Protein AF-A0A7D7ZN42-F1 (afdb_monomer_lite)

pLDDT: mean 84.91, std 16.97, range [37.25, 98.69]

Secondary structure (DSSP, 8-state):
------------PPPPP----EEEEETS-HHHHHHHHT-SS--EEEE-TTSTTHHHHHHHHHHTT--EEE---B--SSSPPPPTT-B-TTTTSTT---

Structure (mmCIF, N/CA/C/O backbone):
data_AF-A0A7D7ZN42-F1
#
_entry.id   AF-A0A7D7ZN42-F1
#
loop_
_atom_site.group_PDB
_atom_site.id
_atom_site.type_symbol
_atom_site.label_atom_id
_atom_site.label_alt_id
_atom_site.label_comp_id
_atom_site.label_asym_id
_atom_site.label_entity_id
_atom_site.label_seq_id
_atom_site.pdbx_PDB_ins_code
_atom_site.Cartn_x
_atom_site.Cartn_y
_atom_site.Cartn_z
_atom_site.occupancy
_atom_site.B_iso_or_equiv
_atom_site.auth_seq_id
_atom_site.auth_comp_id
_atom_site.auth_asym_id
_atom_site.auth_atom_id
_atom_site.pdbx_PDB_model_num
ATOM 1 N N . MET A 1 1 ? -54.986 21.956 37.451 1.00 45.19 1 MET A N 1
ATOM 2 C CA . MET A 1 1 ? -53.830 21.059 37.665 1.00 45.19 1 MET A CA 1
ATOM 3 C C . MET A 1 1 ? -53.354 20.588 36.298 1.00 45.19 1 MET A C 1
ATOM 5 O O . MET A 1 1 ? -53.809 19.560 35.823 1.00 45.19 1 MET A O 1
ATOM 9 N N . GLY A 1 2 ? -52.564 21.412 35.603 1.00 46.75 2 GLY A N 1
ATOM 10 C CA . GLY A 1 2 ? -52.025 21.081 34.281 1.00 46.75 2 GLY A CA 1
ATOM 11 C C . GLY A 1 2 ? -50.578 20.628 34.426 1.00 46.75 2 GLY A C 1
ATOM 12 O O . GLY A 1 2 ? -49.764 21.389 34.943 1.00 46.75 2 GLY A O 1
ATOM 13 N N . LEU A 1 3 ? -50.274 19.396 34.018 1.00 52.94 3 LEU A N 1
ATOM 14 C CA . LEU A 1 3 ? -48.903 18.898 33.960 1.00 52.94 3 LEU A CA 1
ATOM 15 C C . LEU A 1 3 ? -48.196 19.517 32.747 1.00 52.94 3 LEU A C 1
ATOM 17 O O . LEU A 1 3 ? -48.547 19.222 31.606 1.00 52.94 3 LEU A O 1
ATOM 21 N N . LEU A 1 4 ? -47.191 20.361 32.991 1.00 52.88 4 LEU A N 1
ATOM 22 C CA . LEU A 1 4 ? -46.209 20.725 31.972 1.00 52.88 4 LEU A CA 1
ATOM 23 C C . LEU A 1 4 ? -45.310 19.509 31.708 1.00 52.88 4 LEU A C 1
ATOM 25 O O . LEU A 1 4 ? -44.592 19.057 32.597 1.00 52.88 4 LEU A O 1
ATOM 29 N N . SER A 1 5 ? -45.341 18.996 30.480 1.00 62.84 5 SER A N 1
ATOM 30 C CA . SER A 1 5 ? -44.396 17.990 29.995 1.00 62.84 5 SER A CA 1
ATOM 31 C C . SER A 1 5 ? -43.066 18.664 29.649 1.00 62.84 5 SER A C 1
ATOM 33 O O . SER A 1 5 ? -43.013 19.472 28.722 1.00 62.84 5 SER A O 1
ATOM 35 N N . LEU A 1 6 ? -41.988 18.330 30.367 1.00 61.12 6 LEU A N 1
ATOM 36 C CA . LEU A 1 6 ? -40.623 18.691 29.972 1.00 61.12 6 LEU A CA 1
ATOM 37 C C . LEU A 1 6 ? -40.238 17.876 28.729 1.00 61.12 6 LEU A C 1
ATOM 39 O O . LEU A 1 6 ? -40.026 16.668 28.815 1.00 61.12 6 LEU A O 1
ATOM 43 N N . ALA A 1 7 ? -40.132 18.530 27.575 1.00 64.62 7 ALA A N 1
ATOM 44 C CA . ALA A 1 7 ? -39.444 17.946 26.430 1.00 64.62 7 ALA A CA 1
ATOM 45 C C . ALA A 1 7 ? -37.926 17.939 26.706 1.00 64.62 7 ALA A C 1
ATOM 47 O O . ALA A 1 7 ? -37.404 18.930 27.229 1.00 64.62 7 ALA A O 1
ATOM 48 N N . PRO A 1 8 ? -37.195 16.863 26.368 1.00 62.78 8 PRO A N 1
ATOM 49 C CA . PRO A 1 8 ? -35.755 16.832 26.554 1.00 62.78 8 PRO A CA 1
ATOM 50 C C . PRO A 1 8 ? -35.093 17.833 25.600 1.00 62.78 8 PRO A C 1
ATOM 52 O O . PRO A 1 8 ? -35.274 17.778 24.380 1.00 62.78 8 PRO A O 1
ATOM 55 N N . LEU A 1 9 ? -34.313 18.750 26.175 1.00 57.91 9 LEU A N 1
ATOM 56 C CA . LEU A 1 9 ? -33.360 19.578 25.447 1.00 57.91 9 LEU A CA 1
ATOM 57 C C . LEU A 1 9 ? -32.297 18.641 24.872 1.00 57.91 9 LEU A C 1
ATOM 59 O O . LEU A 1 9 ? -31.403 18.187 25.584 1.00 57.91 9 LEU A O 1
ATOM 63 N N . HIS A 1 10 ? -32.417 18.323 23.587 1.00 58.66 10 HIS A N 1
ATOM 64 C CA . HIS A 1 10 ? -31.362 17.640 22.855 1.00 58.66 10 HIS A CA 1
ATOM 65 C C . HIS A 1 10 ? -30.214 18.635 22.681 1.00 58.66 10 HIS A C 1
ATOM 67 O O . HIS A 1 10 ? -30.196 19.434 21.745 1.00 58.66 10 HIS A O 1
ATOM 73 N N . GLY A 1 11 ? -29.280 18.629 23.632 1.00 61.19 11 GLY A N 1
ATOM 74 C CA . GLY A 1 11 ? -27.982 19.253 23.435 1.00 61.19 11 GLY A CA 1
ATOM 75 C C . GLY A 1 11 ? -27.324 18.586 22.233 1.00 61.19 11 GLY A C 1
ATOM 76 O O . GLY A 1 11 ? -27.221 17.361 22.192 1.00 61.19 11 GLY A O 1
ATOM 77 N N . PHE A 1 12 ? -26.928 19.378 21.241 1.00 62.41 12 PHE A N 1
ATOM 78 C CA . PHE A 1 12 ? -26.149 18.900 20.106 1.00 62.41 12 PHE A CA 1
ATOM 79 C C . PHE A 1 12 ? -24.790 18.449 20.660 1.00 62.41 12 PHE A C 1
ATOM 81 O O . PHE A 1 12 ? -23.900 19.270 20.887 1.00 62.41 12 PHE A O 1
ATOM 88 N N . ALA A 1 13 ? -24.658 17.164 20.994 1.00 67.06 13 ALA A N 1
ATOM 89 C CA . ALA A 1 13 ? -23.367 16.593 21.333 1.00 67.06 13 ALA A CA 1
ATOM 90 C C . ALA A 1 13 ? -22.502 16.717 20.077 1.00 67.06 13 ALA A C 1
ATOM 92 O O . ALA A 1 13 ? -22.875 16.222 19.017 1.00 67.06 13 ALA A O 1
ATOM 93 N N . ALA A 1 14 ? -21.398 17.457 20.168 1.00 75.69 14 ALA A N 1
ATOM 94 C CA . ALA A 1 14 ? -20.468 17.557 19.058 1.00 75.69 14 ALA A CA 1
ATOM 95 C C . ALA A 1 14 ? -19.941 16.149 18.753 1.00 75.69 14 ALA A C 1
ATOM 97 O O . ALA A 1 14 ? -19.400 15.492 19.645 1.00 75.69 14 ALA A O 1
ATOM 98 N N . GLU A 1 15 ? -20.135 15.690 17.516 1.00 82.69 15 GLU A N 1
ATOM 99 C CA . GLU A 1 15 ? -19.583 14.418 17.056 1.00 82.69 15 GLU A CA 1
ATOM 100 C C . GLU A 1 15 ? -18.070 14.383 17.332 1.00 82.69 15 GLU A C 1
ATOM 102 O O . GLU A 1 15 ? -17.381 15.396 17.141 1.00 82.69 15 GLU A O 1
ATOM 107 N N . PRO A 1 16 ? -17.530 13.249 17.809 1.00 88.12 16 PRO A N 1
ATOM 108 C CA . PRO A 1 16 ? -16.111 13.140 18.102 1.00 88.12 16 PRO A CA 1
ATOM 109 C C . PRO A 1 16 ? -15.280 13.364 16.832 1.00 88.12 16 PRO A C 1
ATOM 111 O O . PRO A 1 16 ? -15.641 12.922 15.742 1.00 88.12 16 PRO A O 1
ATOM 114 N N . ALA A 1 17 ? -14.137 14.039 16.972 1.00 92.69 17 ALA A N 1
ATOM 115 C CA . ALA A 1 17 ? -13.210 14.230 15.862 1.00 92.69 17 ALA A CA 1
ATOM 116 C C . ALA A 1 17 ? -12.671 12.874 15.369 1.00 92.69 17 ALA A C 1
ATOM 118 O O . ALA A 1 17 ? -12.224 12.048 16.166 1.00 92.69 17 ALA A O 1
ATOM 119 N N . VAL A 1 18 ? -12.681 12.664 14.051 1.00 94.31 18 VAL A N 1
ATOM 120 C CA . VAL A 1 18 ? -12.231 11.421 13.407 1.00 94.31 18 VAL A CA 1
ATOM 121 C C . VAL A 1 18 ? -10.938 11.675 12.635 1.00 94.31 18 VAL A C 1
ATOM 123 O O . VAL A 1 18 ? -10.809 12.679 11.936 1.00 94.31 18 VAL A O 1
ATOM 126 N N . ILE A 1 19 ? -9.986 10.748 12.743 1.00 95.12 19 ILE A N 1
ATOM 127 C CA . ILE A 1 19 ? -8.722 10.760 11.997 1.00 95.12 19 ILE A CA 1
ATOM 128 C C . ILE A 1 19 ? -8.645 9.481 11.164 1.00 95.12 19 ILE A C 1
ATOM 130 O O . ILE A 1 19 ? -8.887 8.392 11.681 1.00 95.12 19 ILE A O 1
ATOM 134 N N . ALA A 1 20 ? -8.260 9.615 9.895 1.00 96.12 20 ALA A N 1
ATOM 135 C CA . ALA A 1 20 ? -7.930 8.497 9.018 1.00 96.12 20 ALA A CA 1
ATOM 136 C C . ALA A 1 20 ? -6.438 8.532 8.669 1.00 96.12 20 ALA A C 1
ATOM 138 O O . ALA A 1 20 ? -5.882 9.597 8.398 1.00 96.12 20 ALA A O 1
ATOM 139 N N . ILE A 1 21 ? -5.792 7.364 8.672 1.00 97.44 21 ILE A N 1
ATOM 140 C CA . ILE A 1 21 ? -4.380 7.212 8.312 1.00 97.44 21 ILE A CA 1
ATOM 141 C C . ILE A 1 21 ? -4.295 6.293 7.098 1.00 97.44 21 ILE A C 1
ATOM 143 O O . ILE A 1 21 ? -4.682 5.126 7.166 1.00 97.44 21 ILE A O 1
ATOM 147 N N . ILE A 1 22 ? -3.752 6.824 6.006 1.00 98.00 22 ILE A N 1
ATOM 148 C CA . ILE A 1 22 ? -3.530 6.104 4.753 1.00 98.00 22 ILE A CA 1
ATOM 149 C C . ILE A 1 22 ? -2.024 5.947 4.559 1.00 98.00 22 ILE A C 1
ATOM 151 O O . ILE A 1 22 ? -1.275 6.913 4.703 1.00 98.00 22 ILE A O 1
ATOM 155 N N . ILE A 1 23 ? -1.584 4.729 4.241 1.00 98.06 23 ILE A N 1
ATOM 156 C CA . ILE A 1 23 ? -0.185 4.437 3.915 1.00 98.06 23 ILE A CA 1
ATOM 157 C C . ILE A 1 23 ? -0.077 4.148 2.418 1.00 98.06 23 ILE A C 1
ATOM 159 O O . ILE A 1 23 ? -0.552 3.108 1.954 1.00 98.06 23 ILE A O 1
ATOM 163 N N . ASP A 1 24 ? 0.534 5.080 1.688 1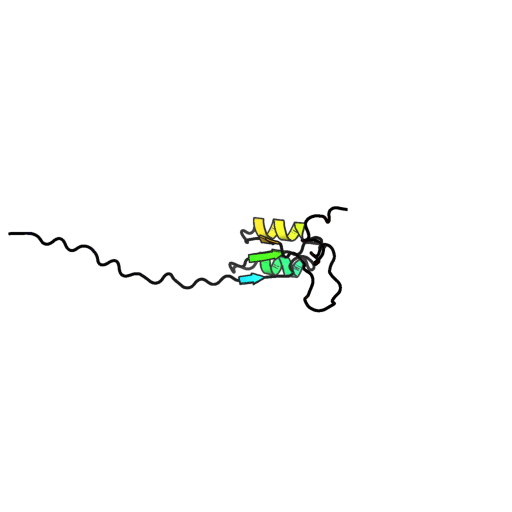.00 96.75 24 ASP A N 1
ATOM 164 C CA . ASP A 1 24 ? 0.760 5.014 0.241 1.00 96.75 24 ASP A CA 1
ATOM 165 C C . ASP A 1 24 ? 1.964 4.138 -0.152 1.00 96.75 24 ASP A C 1
ATOM 167 O O . ASP A 1 24 ? 2.719 3.636 0.684 1.00 96.75 24 ASP A O 1
ATOM 171 N N . ASP A 1 25 ? 2.119 3.947 -1.465 1.00 95.62 25 ASP A N 1
ATOM 172 C CA . ASP A 1 25 ? 3.250 3.279 -2.121 1.00 95.62 25 ASP A CA 1
ATOM 173 C C . ASP A 1 25 ? 3.494 1.808 -1.738 1.00 95.62 25 ASP A C 1
ATOM 175 O O . ASP A 1 25 ? 4.566 1.233 -1.977 1.00 95.62 25 ASP A O 1
ATOM 179 N N . ILE A 1 26 ? 2.467 1.121 -1.231 1.00 97.94 26 ILE A N 1
ATOM 180 C CA . ILE A 1 26 ? 2.532 -0.322 -0.993 1.00 97.94 26 ILE A CA 1
ATOM 181 C C . ILE A 1 26 ? 2.525 -1.061 -2.342 1.00 97.94 26 ILE A C 1
ATOM 183 O O . ILE A 1 26 ? 1.697 -0.805 -3.212 1.00 97.94 26 ILE A O 1
ATOM 187 N N . GLY A 1 27 ? 3.430 -2.029 -2.523 1.00 96.81 27 GLY A N 1
ATOM 188 C CA . GLY A 1 27 ? 3.436 -2.901 -3.710 1.00 96.81 27 GLY A CA 1
ATOM 189 C C . GLY A 1 27 ? 4.818 -3.339 -4.197 1.00 96.81 27 GLY A C 1
ATOM 190 O O . GLY A 1 27 ? 4.940 -4.411 -4.792 1.00 96.81 27 GLY A O 1
ATOM 191 N N . HIS A 1 28 ? 5.864 -2.549 -3.935 1.00 95.88 28 HIS A N 1
ATOM 192 C CA . HIS A 1 28 ? 7.234 -2.854 -4.375 1.00 95.88 28 HIS A CA 1
ATOM 193 C C . HIS A 1 28 ? 8.003 -3.769 -3.420 1.00 95.88 28 HIS A C 1
ATOM 195 O O . HIS A 1 28 ? 8.663 -4.700 -3.868 1.00 95.88 28 HIS A O 1
ATOM 201 N N . ASN A 1 29 ? 7.920 -3.515 -2.113 1.00 98.06 29 ASN A N 1
ATOM 202 C CA . ASN A 1 29 ? 8.643 -4.268 -1.091 1.00 98.06 29 ASN A CA 1
ATOM 203 C C . ASN A 1 29 ? 7.661 -5.121 -0.278 1.00 98.06 29 ASN A C 1
ATOM 205 O O . ASN A 1 29 ? 6.813 -4.592 0.445 1.00 98.06 29 ASN A O 1
ATOM 209 N N . ILE A 1 30 ? 7.783 -6.444 -0.399 1.00 98.19 30 ILE A N 1
ATOM 210 C CA . ILE A 1 30 ? 6.891 -7.402 0.263 1.00 98.19 30 ILE A CA 1
ATOM 211 C C . ILE A 1 30 ? 6.962 -7.317 1.790 1.00 98.19 30 ILE A C 1
ATOM 213 O O . ILE A 1 30 ? 5.926 -7.367 2.448 1.00 98.19 30 ILE A O 1
ATOM 217 N N . GLU A 1 31 ? 8.155 -7.144 2.357 1.00 98.44 31 GLU A N 1
ATOM 218 C CA . GLU A 1 31 ? 8.343 -7.131 3.808 1.00 98.44 31 GLU A CA 1
ATOM 219 C C . GLU A 1 31 ? 7.855 -5.817 4.418 1.00 98.44 31 GLU A C 1
ATOM 221 O O . GLU A 1 31 ? 7.202 -5.826 5.458 1.00 98.44 31 GLU A O 1
ATOM 226 N N . ALA A 1 32 ? 8.083 -4.687 3.742 1.00 98.00 32 ALA A N 1
ATOM 227 C CA . ALA A 1 32 ? 7.509 -3.410 4.158 1.00 98.00 32 ALA A CA 1
ATOM 228 C C . ALA A 1 32 ? 5.973 -3.441 4.126 1.00 98.00 32 ALA A C 1
ATOM 230 O O . ALA A 1 32 ? 5.340 -3.067 5.111 1.00 98.00 32 ALA A O 1
ATOM 231 N N . GLY A 1 33 ? 5.380 -3.961 3.045 1.00 98.06 33 GLY A N 1
ATOM 232 C CA . GLY A 1 33 ? 3.927 -4.108 2.934 1.00 98.06 33 GLY A CA 1
ATOM 233 C C . GLY A 1 33 ? 3.341 -4.994 4.036 1.00 98.06 33 GLY A C 1
ATOM 234 O O . GLY A 1 33 ? 2.380 -4.604 4.693 1.00 98.06 33 GLY A O 1
ATOM 235 N N . LYS A 1 34 ? 3.958 -6.151 4.313 1.00 98.44 34 LYS A N 1
ATOM 236 C CA . LYS A 1 34 ? 3.535 -7.034 5.413 1.00 98.44 34 LYS A CA 1
ATOM 237 C C . LYS A 1 34 ? 3.607 -6.357 6.779 1.00 98.44 34 LYS A C 1
ATOM 239 O O . LYS A 1 34 ? 2.714 -6.579 7.585 1.00 98.44 34 LYS A O 1
ATOM 244 N N . ARG A 1 35 ? 4.628 -5.533 7.054 1.00 98.25 35 ARG A N 1
ATOM 245 C CA . ARG A 1 35 ? 4.713 -4.799 8.332 1.00 98.25 35 ARG A CA 1
ATOM 246 C C . ARG A 1 35 ? 3.524 -3.862 8.533 1.00 98.25 35 ARG A C 1
ATOM 248 O O . ARG A 1 35 ? 2.987 -3.817 9.632 1.00 98.25 35 ARG A O 1
ATOM 255 N N . VAL A 1 36 ? 3.105 -3.150 7.485 1.00 97.88 36 VAL A N 1
ATOM 256 C CA . VAL A 1 36 ? 1.918 -2.279 7.544 1.00 97.88 36 VAL A CA 1
ATOM 257 C C . VAL A 1 36 ? 0.655 -3.114 7.753 1.00 97.88 36 VAL A C 1
ATOM 259 O O . VAL A 1 36 ? -0.134 -2.824 8.648 1.00 97.88 36 VAL A O 1
ATOM 262 N N . ILE A 1 37 ? 0.495 -4.192 6.981 1.00 98.19 37 ILE A N 1
ATOM 263 C CA . ILE A 1 37 ? -0.694 -5.052 7.034 1.00 98.19 37 ILE A CA 1
ATOM 264 C C . ILE A 1 37 ? -0.845 -5.741 8.397 1.00 98.19 37 ILE A C 1
ATOM 266 O O . ILE A 1 37 ? -1.947 -5.787 8.936 1.00 98.19 37 ILE A O 1
ATOM 270 N N . ASN A 1 38 ? 0.253 -6.226 8.974 1.00 97.69 38 ASN A N 1
ATOM 271 C CA . ASN A 1 38 ? 0.253 -6.930 10.258 1.00 97.69 38 ASN A CA 1
ATOM 272 C C . ASN A 1 38 ? 0.215 -5.979 11.469 1.00 97.69 38 ASN A C 1
ATOM 274 O O . ASN A 1 38 ? 0.202 -6.444 12.607 1.00 97.69 38 ASN A O 1
ATOM 278 N N . SER A 1 39 ? 0.235 -4.659 11.253 1.00 95.81 39 SER A N 1
ATOM 279 C CA . SER A 1 39 ? 0.115 -3.678 12.334 1.00 95.81 39 SER A CA 1
ATOM 280 C C . SER A 1 39 ? -1.245 -3.793 13.023 1.00 95.81 39 SER A C 1
ATOM 282 O O . SER A 1 39 ? -2.266 -3.986 12.365 1.00 95.81 39 SER A O 1
ATOM 284 N N . SER A 1 40 ? -1.293 -3.601 14.340 1.00 95.62 40 SER A N 1
ATOM 285 C CA . SER A 1 40 ? -2.552 -3.523 15.094 1.00 95.62 40 SER A CA 1
ATOM 286 C C . SER A 1 40 ? -3.318 -2.215 14.857 1.00 95.62 40 SER A C 1
ATOM 288 O O . SER A 1 40 ? -4.492 -2.124 15.208 1.00 95.62 40 SER A O 1
ATOM 290 N N . LEU A 1 41 ? -2.686 -1.208 14.243 1.00 95.31 41 LEU A N 1
ATOM 291 C CA . LEU A 1 41 ? -3.312 0.089 13.989 1.00 95.31 41 LEU A CA 1
ATOM 292 C C . LEU A 1 41 ? -4.374 0.006 12.873 1.00 95.31 41 LEU A C 1
ATOM 294 O O . LEU A 1 41 ? -4.156 -0.687 11.868 1.00 95.31 41 LEU A O 1
ATOM 298 N N . PRO A 1 42 ? -5.501 0.732 12.999 1.00 94.88 42 PRO A N 1
ATOM 299 C CA . PRO A 1 42 ? -6.532 0.814 11.968 1.00 94.88 42 PRO A CA 1
ATOM 300 C C . PRO A 1 42 ? -6.093 1.778 10.855 1.00 94.88 42 PRO A C 1
ATOM 302 O O . PRO A 1 42 ? -6.495 2.936 10.816 1.00 94.88 42 PRO A O 1
ATOM 305 N N . VAL A 1 43 ? -5.210 1.304 9.976 1.00 97.62 43 VAL A N 1
ATOM 306 C CA . VAL A 1 43 ? -4.710 2.059 8.818 1.00 97.62 43 VAL A CA 1
ATOM 307 C C . VAL A 1 43 ? -5.301 1.523 7.518 1.00 97.62 43 VAL A C 1
ATOM 309 O O . VAL A 1 43 ? -5.492 0.312 7.367 1.00 97.62 43 VAL A O 1
ATOM 312 N N . THR A 1 44 ? -5.517 2.418 6.560 1.00 98.50 44 THR A N 1
ATOM 313 C CA . THR A 1 44 ? -5.888 2.067 5.187 1.00 98.50 44 THR A CA 1
ATOM 314 C C . THR A 1 44 ? -4.628 1.823 4.354 1.00 98.50 44 THR A C 1
ATOM 316 O O . THR A 1 44 ? -3.682 2.615 4.369 1.00 98.50 44 THR A O 1
ATOM 319 N N . CYS A 1 45 ? -4.604 0.711 3.619 1.00 98.62 45 CYS A N 1
ATOM 320 C CA . CYS A 1 45 ? -3.496 0.326 2.748 1.00 98.62 45 CYS A CA 1
ATOM 321 C C . CYS A 1 45 ? -3.751 0.820 1.319 1.00 98.62 45 CYS A C 1
ATOM 323 O O . CYS A 1 45 ? -4.635 0.306 0.633 1.00 98.62 45 CYS A O 1
ATOM 325 N N . SER A 1 46 ? -2.951 1.773 0.848 1.00 98.50 4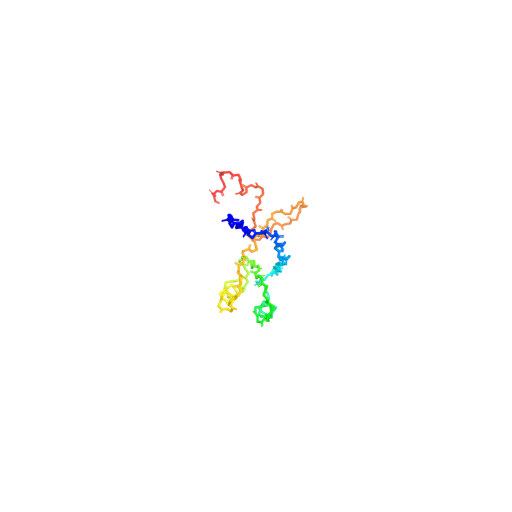6 SER A N 1
ATOM 326 C CA . SER A 1 46 ? -3.043 2.319 -0.505 1.00 98.50 46 SER A CA 1
ATOM 327 C C . SER A 1 46 ? -1.981 1.667 -1.397 1.00 98.50 46 SER A C 1
ATOM 329 O O . SER A 1 46 ? -0.776 1.762 -1.156 1.00 98.50 46 SER A O 1
ATOM 331 N N . ILE A 1 47 ? -2.439 0.888 -2.382 1.00 98.38 47 ILE A N 1
ATOM 332 C CA . ILE A 1 47 ? -1.610 -0.079 -3.112 1.00 98.38 47 ILE A CA 1
ATOM 333 C C . ILE A 1 47 ? -1.429 0.356 -4.560 1.00 98.38 47 ILE A C 1
ATOM 335 O O . ILE A 1 47 ? -2.395 0.499 -5.312 1.00 98.38 47 ILE A O 1
ATOM 339 N N . LEU A 1 48 ? -0.169 0.500 -4.965 1.00 96.44 48 LEU A N 1
ATOM 340 C CA . LEU A 1 48 ? 0.216 0.779 -6.344 1.00 96.44 48 LEU A CA 1
ATOM 341 C C . LEU A 1 48 ? -0.196 -0.381 -7.259 1.00 96.44 48 LEU A C 1
ATOM 343 O O . LEU A 1 48 ? 0.093 -1.536 -6.931 1.00 96.44 48 LEU A O 1
ATOM 347 N N . PRO A 1 49 ? -0.777 -0.127 -8.441 1.00 94.62 49 PRO A N 1
ATOM 348 C CA . PRO A 1 49 ? -0.993 -1.162 -9.443 1.00 94.62 49 PRO A CA 1
ATOM 349 C C . PRO A 1 49 ? 0.333 -1.611 -10.080 1.00 94.62 49 PRO A C 1
ATOM 351 O O . PRO A 1 49 ? 1.341 -0.905 -10.039 1.00 94.62 49 PRO A O 1
ATOM 354 N N . ALA A 1 50 ? 0.320 -2.797 -10.697 1.00 92.81 50 ALA A N 1
ATOM 355 C CA . ALA A 1 50 ? 1.410 -3.316 -11.534 1.00 92.81 50 ALA A CA 1
ATOM 356 C C . ALA A 1 50 ? 2.810 -3.344 -10.875 1.00 92.81 50 ALA A C 1
ATOM 358 O O . ALA A 1 50 ? 3.831 -3.185 -11.549 1.00 92.81 50 ALA A O 1
ATOM 359 N N . ARG A 1 51 ? 2.888 -3.539 -9.552 1.00 94.44 51 ARG A N 1
ATOM 360 C CA . ARG A 1 51 ? 4.151 -3.779 -8.833 1.00 94.44 51 ARG A CA 1
ATOM 361 C C . ARG A 1 51 ? 4.306 -5.269 -8.536 1.00 94.44 51 ARG A C 1
ATOM 363 O O . ARG A 1 51 ? 3.298 -5.980 -8.502 1.00 94.44 51 ARG A O 1
ATOM 370 N N . PRO A 1 52 ? 5.536 -5.757 -8.278 1.00 97.06 52 PRO A N 1
ATOM 371 C CA . PRO A 1 52 ? 5.796 -7.188 -8.097 1.00 97.06 52 PRO A CA 1
ATOM 372 C C . PRO A 1 52 ? 4.912 -7.870 -7.045 1.00 97.06 52 PRO A C 1
ATOM 374 O O . PRO A 1 52 ? 4.681 -9.077 -7.116 1.00 97.06 52 PRO A O 1
ATOM 377 N N . HIS A 1 53 ? 4.406 -7.116 -6.065 1.00 98.31 53 HIS A N 1
ATOM 378 C CA . HIS A 1 53 ? 3.620 -7.662 -4.965 1.00 98.31 53 HIS A CA 1
ATOM 379 C C . HIS A 1 53 ? 2.230 -7.040 -4.803 1.00 98.31 53 HIS A C 1
ATOM 381 O O . HIS A 1 53 ? 1.552 -7.387 -3.839 1.00 98.31 53 HIS A O 1
ATOM 387 N N . SER A 1 54 ? 1.769 -6.188 -5.726 1.00 97.56 54 SER A N 1
ATOM 388 C CA . SER A 1 54 ? 0.495 -5.457 -5.597 1.00 97.56 54 SER A CA 1
ATOM 389 C C . SER A 1 54 ? -0.689 -6.371 -5.294 1.00 97.56 54 SER A C 1
ATOM 391 O O . SER A 1 54 ? -1.349 -6.216 -4.273 1.00 97.56 54 SER A O 1
ATOM 393 N N . ILE A 1 55 ? -0.926 -7.378 -6.141 1.00 98.25 55 ILE A N 1
ATOM 394 C CA . ILE A 1 55 ? -2.079 -8.282 -6.000 1.00 98.25 55 ILE A CA 1
ATOM 395 C C . ILE A 1 55 ? -1.983 -9.095 -4.704 1.00 98.25 55 ILE A C 1
ATOM 397 O O . ILE A 1 55 ? -2.977 -9.276 -4.001 1.00 98.25 55 ILE A O 1
ATOM 401 N N . LYS A 1 56 ? -0.782 -9.584 -4.373 1.00 98.56 56 LYS A N 1
ATOM 402 C CA . LYS A 1 56 ? -0.554 -10.394 -3.171 1.00 98.56 56 LYS A CA 1
ATOM 403 C C . LYS A 1 56 ? -0.789 -9.577 -1.903 1.00 98.56 56 LYS A C 1
ATOM 405 O O . LYS A 1 56 ? -1.478 -10.049 -1.005 1.00 98.56 56 LYS A O 1
ATOM 410 N N . LEU A 1 57 ? -0.238 -8.366 -1.843 1.00 98.69 57 LEU A N 1
ATOM 411 C CA . LEU A 1 57 ? -0.389 -7.467 -0.701 1.00 98.69 57 LEU A CA 1
ATOM 412 C C . LEU A 1 57 ? -1.826 -6.954 -0.573 1.00 98.69 57 LEU A C 1
ATOM 414 O O . LEU A 1 57 ? -2.320 -6.899 0.543 1.00 98.69 57 LEU A O 1
ATOM 418 N N . ALA A 1 58 ? -2.528 -6.679 -1.676 1.00 98.56 58 ALA A N 1
ATOM 419 C CA . ALA A 1 58 ? -3.935 -6.268 -1.643 1.00 98.56 58 ALA A CA 1
ATOM 420 C C . ALA A 1 58 ? -4.844 -7.348 -1.063 1.00 98.56 58 ALA A C 1
ATOM 422 O O . ALA A 1 58 ? -5.640 -7.080 -0.166 1.00 98.56 58 ALA A O 1
ATOM 423 N N . ARG A 1 59 ? -4.680 -8.592 -1.526 1.00 98.69 59 ARG A N 1
ATOM 424 C CA . ARG A 1 59 ? -5.425 -9.731 -0.979 1.00 98.69 59 ARG A CA 1
ATOM 425 C C . ARG A 1 59 ? -5.099 -9.953 0.492 1.00 98.69 59 ARG A C 1
ATOM 427 O O . ARG A 1 59 ? -6.016 -10.140 1.280 1.00 98.69 59 ARG A O 1
ATOM 434 N N . LEU A 1 60 ? -3.818 -9.893 0.858 1.00 98.62 60 LEU A N 1
ATOM 435 C CA . LEU A 1 60 ? -3.392 -10.066 2.244 1.00 98.62 60 LEU A CA 1
ATOM 436 C C . LEU A 1 60 ? -3.952 -8.962 3.153 1.00 98.62 60 LEU A C 1
ATOM 438 O O . LEU A 1 60 ? -4.456 -9.273 4.226 1.00 98.62 60 LEU A O 1
ATOM 442 N N . ALA A 1 61 ? -3.899 -7.699 2.726 1.00 98.44 61 ALA A N 1
ATOM 443 C CA . ALA A 1 61 ? -4.443 -6.561 3.465 1.00 98.44 61 ALA A CA 1
ATOM 444 C C . ALA A 1 61 ? -5.942 -6.740 3.728 1.00 98.44 61 ALA A C 1
ATOM 446 O O . ALA A 1 61 ? -6.374 -6.694 4.878 1.00 98.44 61 ALA A O 1
ATOM 447 N N . HIS A 1 62 ? -6.704 -7.056 2.678 1.00 98.44 62 HIS A N 1
ATOM 448 C CA . HIS A 1 62 ? -8.136 -7.314 2.784 1.00 98.44 62 HIS A CA 1
ATOM 449 C C . HIS A 1 62 ? -8.450 -8.494 3.718 1.00 98.44 62 HIS A C 1
ATOM 451 O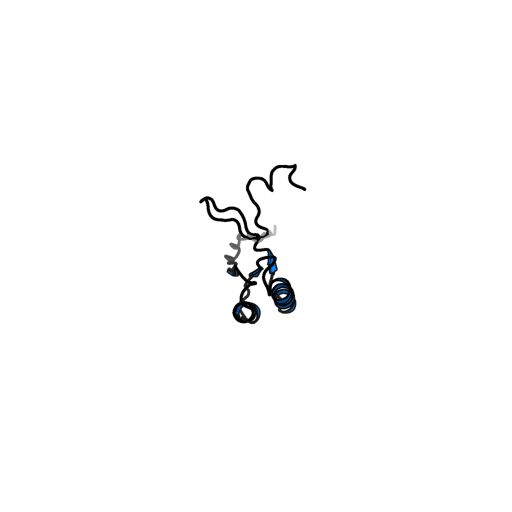 O . HIS A 1 62 ? -9.307 -8.386 4.589 1.00 98.44 62 HIS A O 1
ATOM 457 N N . GLN A 1 63 ? -7.710 -9.603 3.599 1.00 98.31 63 GLN A N 1
ATOM 458 C CA . GLN A 1 63 ? -7.856 -10.772 4.478 1.00 98.31 63 GLN A CA 1
ATOM 459 C C . GLN A 1 63 ? -7.539 -10.465 5.950 1.00 98.31 63 GLN A C 1
ATOM 461 O O . GLN A 1 63 ? -8.115 -11.090 6.833 1.00 98.31 63 GLN A O 1
ATOM 466 N N . ASN A 1 64 ? -6.653 -9.502 6.221 1.00 97.94 64 ASN A N 1
ATOM 467 C CA . ASN A 1 64 ? -6.319 -9.040 7.573 1.00 97.94 64 ASN A CA 1
ATOM 468 C C . ASN A 1 64 ? -7.239 -7.906 8.062 1.00 97.94 64 ASN A C 1
ATOM 470 O O . ASN A 1 64 ? -6.918 -7.226 9.036 1.00 97.94 64 ASN A O 1
ATOM 474 N N . GLY A 1 65 ? -8.369 -7.672 7.386 1.00 97.50 65 GLY A N 1
ATOM 475 C CA . GLY A 1 65 ? -9.354 -6.669 7.790 1.00 97.50 65 GLY A CA 1
ATOM 476 C C . GLY A 1 65 ? -8.887 -5.225 7.609 1.00 97.50 65 GLY A C 1
ATOM 477 O O . GLY A 1 65 ? -9.462 -4.323 8.213 1.00 97.50 65 GLY A O 1
ATOM 478 N N . LYS A 1 66 ? -7.845 -4.983 6.804 1.00 98.06 66 LYS A N 1
ATOM 479 C CA . LYS A 1 66 ? -7.448 -3.626 6.416 1.00 98.06 66 LYS A CA 1
ATOM 480 C C . LYS A 1 66 ? -8.317 -3.142 5.262 1.00 98.06 66 LYS A C 1
ATOM 482 O O . LYS A 1 66 ? -8.619 -3.901 4.339 1.00 98.06 66 LYS A O 1
ATOM 487 N N . GLU A 1 67 ? -8.658 -1.859 5.282 1.00 98.44 67 GLU A N 1
ATOM 488 C CA . GLU A 1 67 ? -9.202 -1.191 4.103 1.00 98.44 67 GLU A CA 1
ATOM 489 C C . GLU A 1 67 ? -8.125 -1.116 3.013 1.00 98.44 67 GLU A C 1
ATOM 491 O O . GLU A 1 67 ? -6.940 -0.912 3.303 1.00 98.44 67 GLU A O 1
ATOM 496 N N . VAL A 1 68 ? -8.532 -1.309 1.757 1.00 98.38 68 VAL A N 1
ATOM 497 C CA . VAL A 1 68 ? -7.635 -1.312 0.598 1.00 98.38 68 VAL A CA 1
ATOM 498 C C . VAL A 1 68 ? -8.080 -0.253 -0.399 1.00 98.38 68 VAL A C 1
ATOM 500 O O . VAL A 1 68 ? -9.203 -0.297 -0.897 1.00 98.38 68 VAL A O 1
ATOM 503 N N . MET A 1 69 ? -7.167 0.656 -0.733 1.00 98.38 69 MET A N 1
ATOM 504 C CA . MET A 1 69 ? -7.345 1.687 -1.753 1.00 98.38 69 MET A CA 1
ATOM 505 C C . MET A 1 69 ? -6.386 1.463 -2.924 1.00 98.38 69 MET A C 1
ATOM 507 O O . MET A 1 69 ? -5.282 0.939 -2.761 1.00 98.38 69 MET A O 1
ATOM 511 N N . LEU A 1 70 ? -6.797 1.884 -4.121 1.00 96.19 70 LEU A N 1
ATOM 512 C CA . LEU A 1 70 ? -5.921 1.934 -5.289 1.00 96.19 70 LEU A CA 1
ATOM 513 C C . LEU A 1 70 ? -5.071 3.209 -5.237 1.00 96.19 70 LEU A C 1
ATOM 515 O O . LEU A 1 70 ? -5.610 4.308 -5.356 1.00 96.19 70 LEU A O 1
ATOM 519 N N . HIS A 1 71 ? -3.749 3.060 -5.148 1.00 96.06 71 HIS A N 1
ATOM 520 C CA . HIS A 1 71 ? -2.814 4.171 -5.321 1.00 96.06 71 HIS A CA 1
ATOM 521 C C . HIS A 1 71 ? -2.545 4.374 -6.816 1.00 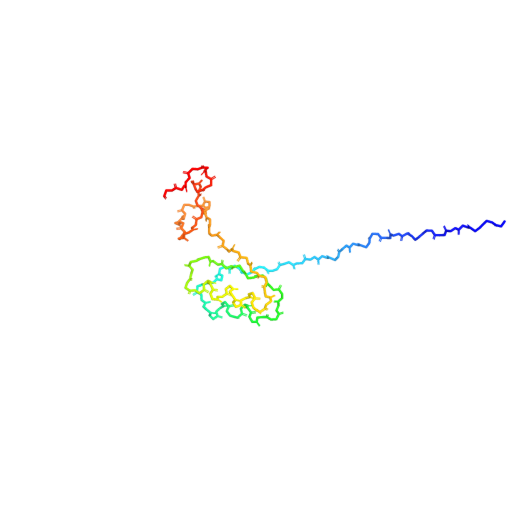96.06 71 HIS A C 1
ATOM 523 O O . HIS A 1 71 ? -1.592 3.827 -7.375 1.00 96.06 71 HIS A O 1
ATOM 529 N N . LEU A 1 72 ? -3.451 5.069 -7.504 1.00 93.00 72 LEU A N 1
ATOM 530 C CA . LEU A 1 72 ? -3.392 5.238 -8.955 1.00 93.00 72 LEU A CA 1
ATOM 531 C C . LEU A 1 72 ? -2.358 6.313 -9.337 1.00 93.00 72 LEU A C 1
ATOM 533 O O . LEU A 1 72 ? -2.564 7.478 -8.994 1.00 93.00 72 LEU A O 1
ATOM 537 N N . PRO A 1 73 ? -1.275 5.982 -10.071 1.00 90.94 73 PRO A N 1
ATOM 538 C CA . PRO A 1 73 ? -0.298 6.987 -10.471 1.00 90.94 73 PRO A CA 1
ATOM 539 C C . PRO A 1 73 ? -0.923 8.005 -11.431 1.00 90.94 73 PRO A C 1
ATOM 541 O O . PRO A 1 73 ? -1.695 7.646 -12.320 1.00 90.94 73 PRO A O 1
ATOM 544 N N . MET A 1 74 ? -0.558 9.276 -11.292 1.00 90.75 74 MET A N 1
ATOM 545 C CA . MET A 1 74 ? -1.033 10.369 -12.146 1.00 90.75 74 MET A CA 1
ATOM 546 C C . MET A 1 74 ? 0.132 11.264 -12.573 1.00 90.75 74 MET A C 1
ATOM 548 O O . MET A 1 74 ? 1.188 11.277 -11.939 1.00 90.75 74 MET A O 1
ATOM 552 N N . GLN A 1 75 ? -0.048 12.011 -13.663 1.00 88.06 75 GLN A N 1
ATOM 553 C CA . GLN A 1 75 ? 0.945 12.972 -14.139 1.00 88.06 75 GLN A CA 1
ATOM 554 C C . GLN A 1 75 ? 1.235 14.051 -13.092 1.00 88.06 75 GLN A C 1
ATOM 556 O O . GLN A 1 75 ? 0.335 14.763 -12.650 1.00 88.06 75 GLN A O 1
ATOM 561 N N . ALA A 1 76 ? 2.515 14.193 -12.743 1.00 87.06 76 ALA A N 1
ATOM 562 C CA . ALA A 1 76 ? 2.988 15.254 -11.870 1.00 87.06 76 ALA A CA 1
ATOM 563 C C . ALA A 1 76 ? 2.840 16.630 -12.538 1.00 87.06 76 ALA A C 1
ATOM 565 O O . ALA A 1 76 ? 2.899 16.767 -13.762 1.00 87.06 76 ALA A O 1
ATOM 566 N N . SER A 1 77 ? 2.704 17.676 -11.721 1.00 83.81 77 SER A N 1
ATOM 567 C CA . SER A 1 77 ? 2.652 19.060 -12.213 1.00 83.81 77 SER A CA 1
ATOM 568 C C . SER A 1 77 ? 3.964 19.499 -12.872 1.00 83.81 77 SER A C 1
ATOM 570 O O . SER A 1 77 ? 3.961 20.356 -13.753 1.00 83.81 77 SER A O 1
ATOM 572 N N . LYS A 1 78 ? 5.090 18.916 -12.445 1.00 81.50 78 LYS A N 1
ATOM 573 C CA . LYS A 1 78 ? 6.398 19.074 -13.090 1.00 81.50 78 LYS A CA 1
ATOM 574 C C . LYS A 1 78 ? 6.581 17.988 -14.147 1.00 81.50 78 LYS A C 1
ATOM 576 O O . LYS A 1 78 ? 5.959 16.935 -14.060 1.00 81.50 78 LYS A O 1
ATOM 581 N N . SER A 1 79 ? 7.436 18.254 -15.133 1.00 69.81 79 SER A N 1
ATOM 582 C CA . SER A 1 79 ? 7.701 17.366 -16.275 1.00 69.81 79 SER A CA 1
ATOM 583 C C . SER A 1 79 ? 8.507 16.114 -15.89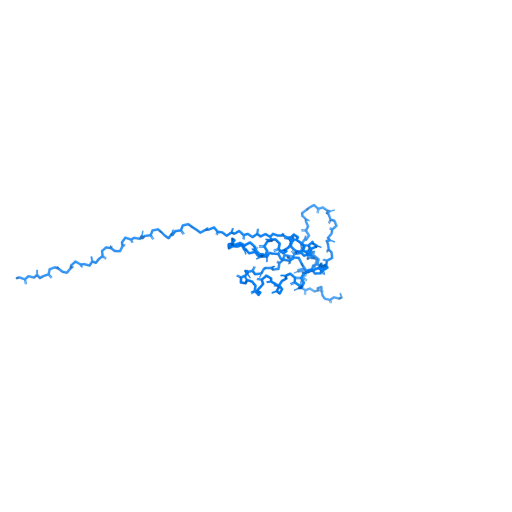0 1.00 69.81 79 SER A C 1
ATOM 585 O O . SER A 1 79 ? 9.557 15.837 -16.465 1.00 69.81 79 SER A O 1
ATOM 587 N N . GLU A 1 80 ? 8.012 15.361 -14.914 1.00 78.00 80 GLU A N 1
ATOM 588 C CA . GLU A 1 80 ? 8.549 14.072 -14.503 1.00 78.00 80 GLU A CA 1
ATOM 589 C C . GLU A 1 80 ? 7.993 12.959 -15.390 1.00 78.00 80 GLU A C 1
ATOM 591 O O . GLU A 1 80 ? 6.865 13.029 -15.894 1.00 78.00 80 GLU A O 1
ATOM 596 N N . LYS A 1 81 ? 8.791 11.904 -15.580 1.00 78.06 81 LYS A N 1
ATOM 597 C CA . LYS A 1 81 ? 8.349 10.735 -16.343 1.00 78.06 81 LYS A CA 1
ATOM 598 C C . LYS A 1 81 ? 7.197 10.051 -15.615 1.00 78.06 81 LYS A C 1
ATOM 600 O O . LYS A 1 81 ? 7.314 9.677 -14.451 1.00 78.06 81 LYS A O 1
ATOM 605 N N . LEU A 1 82 ? 6.099 9.843 -16.335 1.00 80.31 82 LEU A N 1
ATOM 606 C CA . LEU A 1 82 ? 4.954 9.104 -15.826 1.00 80.31 82 LEU A CA 1
ATOM 607 C C . LEU A 1 82 ? 5.333 7.633 -15.628 1.00 80.31 82 LEU A C 1
ATOM 609 O O . LEU A 1 82 ? 5.909 6.999 -16.515 1.00 80.31 82 LEU A O 1
ATOM 613 N N . GLY A 1 83 ? 5.011 7.093 -14.455 1.00 71.19 83 GLY A N 1
ATOM 614 C CA . GLY A 1 83 ? 5.164 5.668 -14.189 1.00 71.19 83 GLY A CA 1
ATOM 615 C C . GLY A 1 83 ? 4.240 4.825 -15.071 1.00 71.19 83 GLY A C 1
ATOM 616 O O . GLY A 1 83 ? 3.215 5.298 -15.561 1.00 71.19 83 GLY A O 1
ATOM 617 N N . HIS A 1 84 ? 4.590 3.551 -15.249 1.00 73.94 84 HIS A N 1
ATOM 618 C CA . HIS A 1 84 ? 3.735 2.593 -15.951 1.00 73.94 84 HIS A CA 1
ATOM 619 C C . HIS A 1 84 ? 2.311 2.581 -15.368 1.00 73.94 84 HIS A C 1
ATOM 621 O O . HIS A 1 84 ? 2.144 2.527 -14.149 1.00 73.94 84 HIS A O 1
ATOM 627 N N . GLY A 1 85 ? 1.303 2.630 -16.244 1.00 75.62 85 GLY A N 1
ATOM 628 C CA . GLY A 1 85 ? -0.111 2.659 -15.858 1.00 75.62 85 GLY A CA 1
ATOM 629 C C . GLY A 1 85 ? -0.590 3.987 -15.265 1.00 75.62 85 GLY A C 1
ATOM 630 O O . GLY A 1 85 ? -1.697 4.039 -14.736 1.00 75.62 85 GLY A O 1
ATOM 631 N N . GLY A 1 86 ? 0.223 5.046 -15.319 1.00 83.81 86 GLY A N 1
ATOM 632 C CA . GLY A 1 86 ? -0.177 6.354 -14.822 1.00 83.81 86 GLY A CA 1
ATOM 633 C C . GLY A 1 86 ? -1.185 7.056 -15.729 1.00 83.81 86 GLY A C 1
ATOM 634 O O . GLY A 1 86 ? -1.123 6.950 -16.954 1.00 83.81 86 GLY A O 1
ATOM 635 N N . LEU A 1 87 ? -2.094 7.817 -15.123 1.00 86.06 87 LEU A N 1
ATOM 636 C CA . LEU A 1 87 ? -3.038 8.659 -15.848 1.00 86.06 87 LEU A CA 1
ATOM 637 C C . LEU A 1 87 ? -2.384 9.987 -16.241 1.00 86.06 87 LEU A C 1
ATOM 639 O O . LEU A 1 87 ? -2.043 10.815 -15.392 1.00 86.06 87 LEU A O 1
ATOM 643 N N . GLY A 1 88 ? -2.220 10.188 -17.547 1.00 84.25 88 GLY A N 1
ATOM 644 C CA . GLY A 1 88 ? -1.766 11.444 -18.136 1.00 84.25 88 GLY A CA 1
ATOM 645 C C . GLY A 1 88 ? -2.915 12.399 -18.458 1.00 84.25 88 GLY A C 1
ATOM 646 O O . GLY A 1 88 ? -4.081 12.006 -18.510 1.00 84.25 88 GLY A O 1
ATOM 647 N N . ARG A 1 89 ? -2.584 13.663 -18.758 1.00 75.88 89 ARG A N 1
ATOM 648 C CA . ARG A 1 89 ? -3.569 14.687 -19.174 1.00 75.88 89 ARG A CA 1
ATOM 649 C C . ARG A 1 89 ? -4.403 14.266 -20.390 1.00 75.88 89 ARG A C 1
ATOM 651 O O . ARG A 1 89 ? -5.547 14.685 -20.519 1.00 75.88 89 ARG A O 1
ATOM 658 N N . THR A 1 90 ? -3.848 13.432 -21.265 1.00 72.50 90 THR A N 1
ATOM 659 C CA . THR A 1 90 ? -4.526 12.918 -22.462 1.00 72.50 90 THR A CA 1
ATOM 660 C C . THR A 1 90 ? -5.433 11.716 -22.180 1.00 72.50 90 THR A C 1
ATOM 662 O O . THR A 1 90 ? -6.361 11.483 -22.947 1.00 72.50 90 THR A O 1
ATOM 665 N N . CYS A 1 91 ? -5.238 11.001 -21.066 1.00 66.94 91 CYS A N 1
ATOM 666 C CA . CYS A 1 91 ? -6.003 9.798 -20.710 1.00 66.94 91 CYS A CA 1
ATOM 667 C C . CYS A 1 91 ? -7.426 10.103 -20.211 1.00 66.94 91 CYS A C 1
ATOM 669 O O . CYS A 1 91 ? -8.277 9.221 -20.219 1.00 66.94 91 CYS A O 1
ATOM 671 N N . LEU A 1 92 ? -7.688 11.338 -19.768 1.00 63.78 92 LEU A N 1
ATOM 672 C CA . LEU A 1 92 ? -8.998 11.784 -19.263 1.00 63.78 92 LEU A CA 1
ATOM 673 C C . LEU A 1 92 ? -9.817 12.556 -20.313 1.00 63.78 92 LEU A C 1
ATOM 675 O O . LEU A 1 92 ? -10.974 12.900 -20.071 1.00 63.78 92 LEU A O 1
ATOM 679 N N . SER A 1 93 ? -9.235 12.827 -21.486 1.00 56.97 93 SER A N 1
ATOM 680 C CA . SER A 1 93 ? -9.980 13.324 -22.642 1.00 56.97 93 SER A CA 1
ATOM 681 C C . SER A 1 93 ? -10.753 12.155 -23.252 1.00 56.97 93 SER A C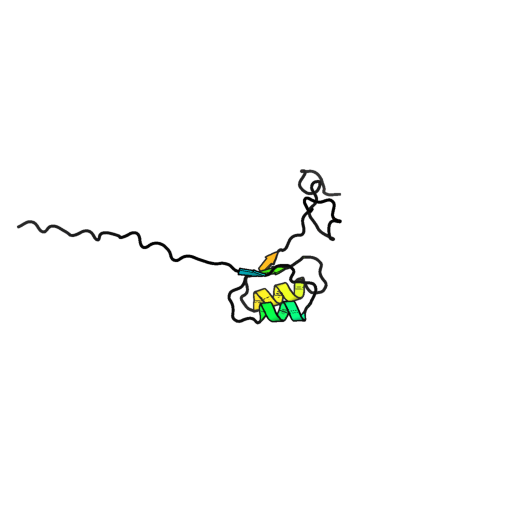 1
ATOM 683 O O . SER A 1 93 ? -10.191 11.074 -23.411 1.00 56.97 93 SER A O 1
ATOM 685 N N . LYS A 1 94 ? -12.036 12.357 -23.573 1.00 51.22 94 LYS A N 1
ATOM 686 C CA . LYS A 1 94 ? -13.054 11.341 -23.923 1.00 51.22 94 LYS A CA 1
ATOM 687 C C . LYS A 1 94 ? -12.768 10.439 -25.152 1.00 51.22 94 LYS A C 1
ATOM 689 O O . LYS A 1 94 ? -13.717 9.938 -25.734 1.00 51.22 94 LYS A O 1
ATOM 694 N N . ASN A 1 95 ? -11.522 10.200 -25.568 1.00 52.53 95 ASN A N 1
ATOM 695 C CA . ASN A 1 95 ? -11.234 9.418 -26.775 1.00 52.53 95 ASN A CA 1
ATOM 696 C C . ASN A 1 95 ? -9.911 8.626 -26.788 1.00 52.53 95 ASN A C 1
ATOM 698 O O . ASN A 1 95 ? -9.429 8.290 -27.864 1.00 52.53 95 ASN A O 1
ATOM 702 N N . SER A 1 96 ? -9.303 8.316 -25.640 1.00 48.56 96 SER A N 1
ATOM 703 C CA . SER A 1 96 ? -8.017 7.597 -25.607 1.00 48.56 96 SER A CA 1
ATOM 704 C C . SER A 1 96 ? -8.165 6.132 -25.176 1.00 48.56 96 SER A C 1
ATOM 706 O O . SER A 1 96 ? -7.616 5.722 -24.157 1.00 48.56 96 SER A O 1
ATOM 708 N N . LEU A 1 97 ? -8.904 5.348 -25.963 1.00 48.53 97 LEU A N 1
ATOM 709 C CA . LEU A 1 97 ? -8.684 3.905 -26.083 1.00 48.53 97 LEU A CA 1
ATOM 710 C C . LEU A 1 97 ? -8.118 3.670 -27.485 1.00 48.53 97 LEU A C 1
ATOM 712 O O . LEU A 1 97 ? -8.857 3.704 -28.467 1.00 48.53 97 LEU A O 1
ATOM 716 N N . ALA A 1 98 ? -6.803 3.496 -27.555 1.00 37.25 98 ALA A N 1
ATOM 717 C CA . ALA A 1 98 ? -6.087 2.906 -28.675 1.00 37.25 98 ALA A CA 1
ATOM 718 C C . ALA A 1 98 ? -4.991 2.016 -28.088 1.00 37.25 98 ALA A C 1
ATOM 720 O O . ALA A 1 98 ? -4.326 2.484 -27.132 1.00 37.25 98 ALA A O 1
#

Foldseek 3Di:
DDDDDDDDDPDPDPDDDDDAAEDPDPAADPVVLVVVLVDPDQHAYAAEPPHPCRVVSQVSSVVSVHHYHHPAAEDDPDPDDGDPRYHYPVNPPPDPDD

Radius of gyration: 22.96 Å; chains: 1; bounding box: 62×32×66 Å

Sequence (98 aa):
MGLLSLAPLHGFAAEPAVIAIIIDDIGHNIEAGKRVINSSLPVTCSILPARPHSIKLARLAHQNGKEVMLHLPMQASKSEKLGHGGLGRTCLSKNSLA